Protein AF-A0A378Y3T6-F1 (afdb_monomer_lite)

Secondary structure (DSSP, 8-state):
-HHHHHHHHHHHHHHHHHHHHSTTS---HHHHHHHHHHHHHHHHHHHHHHHHHHHHGGGT---HHHHHHHHHHHHHHHHHHHHTGGGS-----HHHHHHHHHHHHHHHHHHHHHHHHHHHHHHHHHHHHHHHHHHHHHHHHHHSHHHHHHHHHHHHHHHHHHHHHHHHHHHTT-

pLDDT: mean 78.17, std 11.26, range [39.91, 92.94]

Radius of gyration: 30.5 Å; chains: 1; bounding box: 58×26×105 Å

Foldseek 3Di:
DVVVVVVVVVVVVVVVVVVVVDPPDPCQLLLLLLQLQLLLLQLVLLLVVVVCCVPPVVPPDPCVVVSVVSNVVSNVVSVCSNPVSVVDPDPDDSVVSNVSSVVSNVVSVVSNVVSVVVVVVVVVVVVVVVVVVVVVVVVVLCPDPNNVVVVVVVVVVVVVVVVVVVVVVVVVVD

Structure (mmCIF, N/CA/C/O backbone):
data_AF-A0A378Y3T6-F1
#
_entry.id   AF-A0A378Y3T6-F1
#
loop_
_atom_site.group_PDB
_atom_site.id
_atom_site.type_symbol
_atom_site.label_atom_id
_atom_site.label_alt_id
_atom_site.label_comp_id
_atom_site.label_asym_id
_atom_site.label_entity_id
_atom_site.label_seq_id
_atom_site.pdbx_PDB_ins_code
_atom_site.Cartn_x
_atom_site.Cartn_y
_atom_site.Cartn_z
_atom_site.occupancy
_atom_site.B_iso_or_equiv
_atom_site.auth_seq_id
_atom_site.auth_comp_id
_atom_site.auth_asym_id
_atom_site.auth_atom_id
_atom_site.pdbx_PDB_model_num
ATOM 1 N N . MET A 1 1 ? -3.218 -12.146 -6.838 1.00 39.91 1 MET A N 1
ATOM 2 C CA . MET A 1 1 ? -4.135 -12.540 -5.738 1.00 39.91 1 MET A CA 1
ATOM 3 C C . MET A 1 1 ? -4.617 -11.348 -4.911 1.00 39.91 1 MET A C 1
ATOM 5 O O . MET A 1 1 ? -5.795 -11.309 -4.584 1.00 39.91 1 MET A O 1
ATOM 9 N N . THR A 1 2 ? -3.765 -10.361 -4.614 1.00 49.38 2 THR A N 1
ATOM 10 C CA . THR A 1 2 ? -4.117 -9.151 -3.841 1.00 49.38 2 THR A CA 1
ATOM 11 C C . THR A 1 2 ? -5.185 -8.277 -4.507 1.00 49.38 2 THR A C 1
ATOM 13 O O . THR A 1 2 ? -6.119 -7.859 -3.839 1.00 49.38 2 THR A O 1
ATOM 16 N N . THR A 1 3 ? -5.143 -8.085 -5.829 1.00 56.88 3 THR A N 1
ATOM 17 C CA . THR A 1 3 ? -6.091 -7.218 -6.559 1.00 56.88 3 THR A CA 1
ATOM 18 C C . THR A 1 3 ? -7.551 -7.676 -6.488 1.00 56.88 3 THR A C 1
ATOM 20 O O . THR A 1 3 ? -8.443 -6.848 -6.322 1.00 56.88 3 THR A O 1
ATOM 23 N N . THR A 1 4 ? -7.821 -8.980 -6.579 1.00 59.59 4 THR A N 1
ATOM 24 C CA . THR A 1 4 ? -9.186 -9.525 -6.459 1.00 59.59 4 THR A CA 1
ATOM 25 C C . THR A 1 4 ? -9.703 -9.409 -5.028 1.00 59.59 4 THR A C 1
ATOM 27 O O . THR A 1 4 ? -10.850 -9.021 -4.824 1.00 59.59 4 THR A O 1
ATOM 30 N N . PHE A 1 5 ? -8.844 -9.670 -4.038 1.00 53.38 5 PHE A N 1
ATOM 31 C CA . PHE A 1 5 ? -9.180 -9.513 -2.625 1.00 53.38 5 PHE A CA 1
ATOM 32 C C . PHE A 1 5 ? -9.504 -8.053 -2.287 1.00 53.38 5 PHE A C 1
ATOM 34 O O . PHE A 1 5 ? -10.558 -7.785 -1.728 1.00 53.38 5 PHE A O 1
ATOM 41 N N . THR A 1 6 ? -8.674 -7.094 -2.709 1.00 58.59 6 THR A N 1
ATOM 42 C CA . THR A 1 6 ? -8.929 -5.661 -2.486 1.00 58.59 6 THR A CA 1
ATOM 43 C C . THR A 1 6 ? -10.238 -5.204 -3.135 1.00 58.59 6 THR A C 1
ATOM 45 O O . THR A 1 6 ? -10.996 -4.461 -2.516 1.00 58.59 6 THR A O 1
ATOM 48 N N . LYS A 1 7 ? -10.555 -5.689 -4.347 1.00 61.97 7 LYS A N 1
ATOM 49 C CA . LYS A 1 7 ? -11.830 -5.393 -5.025 1.00 61.97 7 LYS A CA 1
ATOM 50 C C . LYS A 1 7 ? -13.035 -5.945 -4.259 1.00 61.97 7 LYS A C 1
ATOM 52 O O . LYS A 1 7 ? -13.987 -5.208 -4.025 1.00 61.97 7 LYS A O 1
ATOM 57 N N . ILE A 1 8 ? -12.987 -7.212 -3.844 1.00 70.69 8 ILE A N 1
ATOM 58 C CA . ILE A 1 8 ? -14.078 -7.861 -3.098 1.00 70.69 8 ILE A CA 1
ATOM 59 C C . ILE A 1 8 ? -14.274 -7.192 -1.734 1.00 70.69 8 ILE A C 1
ATOM 61 O O . ILE A 1 8 ? -15.402 -6.885 -1.361 1.00 70.69 8 ILE A O 1
ATOM 65 N N . THR A 1 9 ? -13.188 -6.897 -1.020 1.00 65.00 9 THR A N 1
ATOM 66 C CA . THR A 1 9 ? -13.229 -6.204 0.273 1.00 65.00 9 THR A CA 1
ATOM 67 C C . THR A 1 9 ? -13.796 -4.790 0.130 1.00 65.00 9 THR A C 1
ATOM 69 O O . THR A 1 9 ? -14.635 -4.391 0.933 1.00 65.00 9 THR A O 1
ATOM 72 N N . GLY A 1 10 ? -13.420 -4.053 -0.922 1.00 66.31 10 GLY A N 1
ATOM 73 C CA . GLY A 1 10 ? -13.987 -2.734 -1.221 1.00 66.31 10 GLY A CA 1
ATOM 74 C C . GLY A 1 10 ? -15.498 -2.782 -1.469 1.00 66.31 10 GLY A C 1
ATOM 75 O O . GLY A 1 10 ? -16.244 -2.003 -0.880 1.00 66.31 10 GLY A O 1
ATOM 76 N N . VAL A 1 11 ? -15.969 -3.746 -2.265 1.00 73.81 11 VAL A N 1
ATOM 77 C CA . VAL A 1 11 ? -17.410 -3.974 -2.481 1.00 73.81 11 VAL A CA 1
ATOM 78 C C . VAL A 1 11 ? -18.111 -4.369 -1.176 1.00 73.81 11 VAL A C 1
ATOM 80 O O . VAL A 1 11 ? -19.195 -3.866 -0.884 1.00 73.81 11 VAL A O 1
ATOM 83 N N . GLY A 1 12 ? -17.474 -5.198 -0.347 1.00 73.88 12 GLY A N 1
ATOM 84 C CA . GLY A 1 12 ? -17.972 -5.561 0.979 1.00 73.88 12 GLY A CA 1
ATOM 85 C C . GLY A 1 12 ? -18.180 -4.346 1.887 1.00 73.88 12 GLY A C 1
ATOM 86 O O . GLY A 1 12 ? -19.227 -4.239 2.523 1.00 73.88 12 GLY A O 1
ATOM 87 N N . PHE A 1 13 ? -17.245 -3.391 1.898 1.00 69.81 13 PHE A N 1
ATOM 88 C CA . PHE A 1 13 ? -17.384 -2.138 2.652 1.00 69.81 13 PHE A CA 1
ATOM 89 C C . PHE A 1 13 ? -18.519 -1.245 2.141 1.00 69.81 13 PHE A C 1
ATOM 91 O O . PHE A 1 13 ? -19.206 -0.618 2.950 1.00 69.81 13 PHE A O 1
ATOM 98 N N . ILE A 1 14 ? -18.753 -1.205 0.826 1.00 77.19 14 ILE A N 1
ATOM 99 C CA . ILE A 1 14 ? -19.894 -0.479 0.246 1.00 77.19 14 ILE A CA 1
ATOM 100 C C . ILE A 1 14 ? -21.205 -1.099 0.743 1.00 77.19 14 ILE A C 1
ATOM 102 O O . ILE A 1 14 ? -22.061 -0.388 1.265 1.00 77.19 14 ILE A O 1
ATOM 106 N N . ILE A 1 15 ? -21.334 -2.426 0.664 1.00 76.31 15 ILE A N 1
ATOM 107 C CA . ILE A 1 15 ? -22.523 -3.157 1.128 1.00 76.31 15 ILE A CA 1
ATOM 108 C C . ILE A 1 15 ? -22.739 -2.951 2.636 1.00 76.31 15 ILE A C 1
ATOM 110 O O . ILE A 1 15 ? -23.844 -2.617 3.057 1.00 76.31 15 ILE A O 1
ATOM 114 N N . LEU A 1 16 ? -21.683 -3.065 3.449 1.00 66.00 16 LEU A N 1
ATOM 115 C CA . LEU A 1 16 ? -21.717 -2.791 4.892 1.00 66.00 16 LEU A CA 1
ATOM 116 C C . LEU A 1 16 ? -22.147 -1.352 5.212 1.00 66.00 16 LEU A C 1
ATOM 118 O O . LEU A 1 16 ? -22.889 -1.134 6.169 1.00 66.00 16 LEU A O 1
ATOM 122 N N . SER A 1 17 ? -21.721 -0.373 4.410 1.00 64.81 17 SER A N 1
ATOM 123 C CA . SER A 1 17 ? -22.110 1.031 4.592 1.00 64.81 17 SER A CA 1
ATOM 124 C C . SER A 1 17 ? -23.597 1.25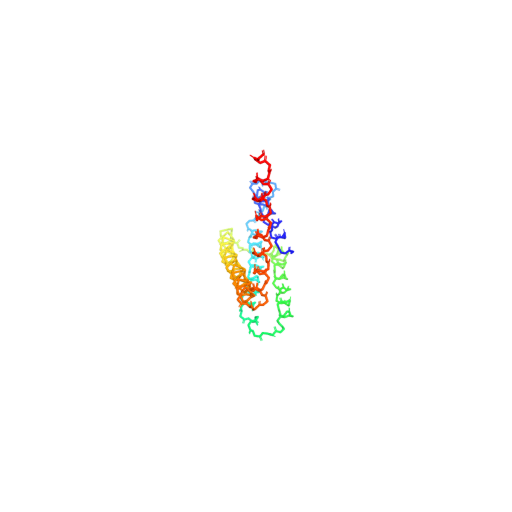2 4.313 1.00 64.81 17 SER A C 1
ATOM 126 O O . SER A 1 17 ? -24.257 1.967 5.066 1.00 64.81 17 SER A O 1
ATOM 128 N N . VAL A 1 18 ? -24.148 0.593 3.287 1.00 70.62 18 VAL A N 1
ATOM 129 C CA . VAL A 1 18 ? -25.595 0.614 3.011 1.00 70.62 18 VAL A CA 1
ATOM 130 C C . VAL A 1 18 ? -26.370 -0.095 4.124 1.00 70.62 18 VAL A C 1
ATOM 132 O O . VAL A 1 18 ? -27.357 0.452 4.612 1.00 70.62 18 VAL A O 1
ATOM 135 N N . LEU A 1 19 ? -25.893 -1.253 4.598 1.00 63.56 19 LEU A N 1
ATOM 136 C CA . LEU A 1 19 ? -26.520 -1.965 5.717 1.00 63.56 19 LEU A CA 1
ATOM 137 C C . LEU A 1 19 ? -26.538 -1.138 7.009 1.00 63.56 19 LEU A C 1
ATOM 139 O O . LEU A 1 19 ? -27.502 -1.232 7.762 1.00 63.56 19 LEU A O 1
ATOM 143 N N . ARG A 1 20 ? -25.514 -0.311 7.257 1.00 60.22 20 ARG A N 1
ATOM 144 C CA . ARG A 1 20 ? -25.465 0.615 8.402 1.00 60.22 20 ARG A CA 1
ATOM 145 C C . ARG A 1 20 ? -26.508 1.732 8.308 1.00 60.22 20 ARG A C 1
ATOM 147 O O . ARG A 1 20 ? -27.015 2.169 9.336 1.00 60.22 20 ARG A O 1
ATOM 154 N N . LEU A 1 21 ? -26.789 2.229 7.103 1.00 61.75 21 LEU A N 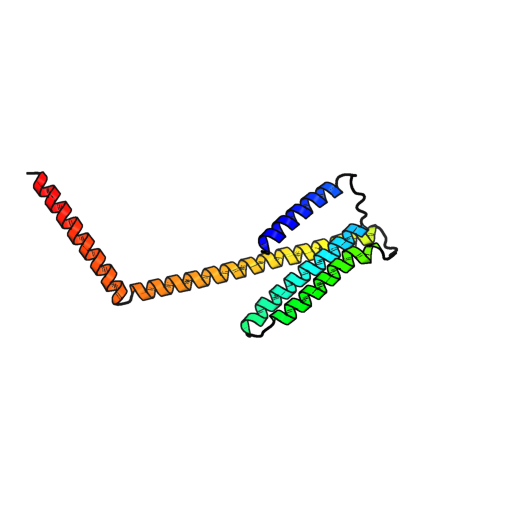1
ATOM 155 C CA . LEU A 1 21 ? -27.798 3.271 6.876 1.00 61.75 21 LEU A CA 1
ATOM 156 C C . LEU A 1 21 ? -29.225 2.741 7.067 1.00 61.75 21 LEU A C 1
ATOM 158 O O . LEU A 1 21 ? -30.138 3.513 7.349 1.00 61.75 21 LEU A O 1
ATOM 162 N N . THR A 1 22 ? -29.416 1.427 6.949 1.00 60.50 22 THR A N 1
ATOM 163 C CA . THR A 1 22 ? -30.685 0.766 7.252 1.00 60.50 22 THR A CA 1
ATOM 164 C C . THR A 1 22 ? -30.759 0.283 8.707 1.00 60.50 22 THR A C 1
ATOM 166 O O . THR A 1 22 ? -29.779 -0.237 9.232 1.00 60.50 22 THR A O 1
ATOM 169 N N . PRO A 1 23 ? -31.930 0.331 9.364 1.00 57.16 23 PRO A N 1
ATOM 170 C CA . PRO A 1 23 ? -32.096 -0.111 10.754 1.00 57.16 23 PRO A CA 1
ATOM 171 C C . PRO A 1 23 ? -32.006 -1.640 10.956 1.00 57.16 23 PRO A C 1
ATOM 173 O O . PRO A 1 23 ? -32.316 -2.132 12.037 1.00 57.16 23 PRO A O 1
ATOM 176 N N . PHE A 1 24 ? -31.578 -2.409 9.945 1.00 55.09 24 PHE A N 1
ATOM 177 C CA . PHE A 1 24 ? -31.404 -3.864 10.038 1.00 55.09 24 PHE A CA 1
ATOM 178 C C . PHE A 1 24 ? -30.247 -4.278 10.962 1.00 55.09 24 PHE A C 1
ATOM 180 O O . PHE A 1 24 ? -30.277 -5.375 11.515 1.00 55.09 24 PHE A O 1
ATOM 187 N N . MET A 1 25 ? -29.243 -3.415 11.162 1.00 51.34 25 MET A N 1
ATOM 188 C CA . MET A 1 25 ? -28.130 -3.654 12.085 1.00 51.34 25 MET A CA 1
ATOM 189 C C . MET A 1 25 ? -27.939 -2.474 13.036 1.00 51.34 25 MET A C 1
ATOM 191 O O . MET A 1 25 ? -27.610 -1.367 12.618 1.00 51.34 25 MET A O 1
ATOM 195 N N . ASN A 1 26 ? -28.036 -2.738 14.341 1.00 52.97 26 ASN A N 1
ATOM 196 C CA . ASN A 1 26 ? -27.688 -1.778 15.391 1.00 52.97 26 ASN A CA 1
ATOM 197 C C . ASN A 1 26 ? -26.153 -1.709 15.547 1.00 52.97 26 ASN A C 1
ATOM 199 O O . ASN A 1 26 ? -25.575 -2.133 16.551 1.00 52.97 26 ASN A O 1
ATOM 203 N N . ALA A 1 27 ? -25.468 -1.231 14.506 1.00 56.94 27 ALA 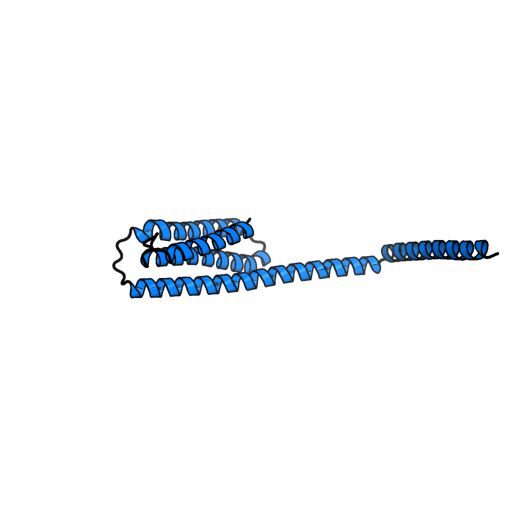A N 1
ATOM 204 C CA . ALA A 1 27 ? -24.030 -0.999 14.521 1.00 56.94 27 ALA A CA 1
ATOM 205 C C . ALA A 1 27 ? -23.725 0.183 15.456 1.00 56.94 27 ALA A C 1
ATOM 207 O O . ALA A 1 27 ? -23.727 1.347 15.057 1.00 56.94 27 ALA A O 1
ATOM 208 N N . THR A 1 28 ? -23.507 -0.118 16.737 1.00 66.62 28 THR A N 1
ATOM 209 C CA . THR A 1 28 ? -23.113 0.877 17.742 1.00 66.62 28 THR A CA 1
ATOM 210 C C . THR A 1 28 ? -21.782 1.529 17.356 1.00 66.62 28 THR A C 1
ATOM 212 O O . THR A 1 28 ? -20.900 0.870 16.811 1.00 66.62 28 THR A O 1
ATOM 215 N N . GLY A 1 29 ? -21.589 2.817 17.672 1.00 66.94 29 GLY A N 1
ATOM 216 C CA . GLY A 1 29 ? -20.348 3.538 17.331 1.00 66.94 29 GLY A CA 1
ATOM 217 C C . GLY A 1 29 ? -19.067 2.834 17.806 1.00 66.94 29 GLY A C 1
ATOM 218 O O . GLY A 1 29 ? -18.027 2.941 17.165 1.00 66.94 29 GLY A O 1
ATOM 219 N N . LYS A 1 30 ? -19.156 2.038 18.883 1.00 75.62 30 LYS A N 1
ATOM 220 C CA . LYS A 1 30 ? -18.045 1.230 19.408 1.00 75.62 30 LYS A CA 1
ATOM 221 C C . LYS A 1 30 ? -17.576 0.168 18.413 1.00 75.62 30 LYS A C 1
ATOM 223 O O . LYS A 1 30 ? -16.379 0.020 18.212 1.00 75.62 30 LYS A O 1
ATOM 228 N N . TRP A 1 31 ? -18.508 -0.513 17.745 1.00 77.06 31 TRP A N 1
ATOM 229 C CA . TRP A 1 31 ? -18.190 -1.495 16.704 1.00 77.06 31 TRP A CA 1
ATOM 230 C C . TRP A 1 31 ? -17.413 -0.877 15.545 1.00 77.06 31 TRP A C 1
ATOM 232 O O . TRP A 1 31 ? -16.496 -1.494 15.006 1.00 77.06 31 TRP A O 1
ATOM 242 N N . LEU A 1 32 ? -17.753 0.360 15.194 1.00 77.44 32 LEU A N 1
ATOM 243 C CA . LEU A 1 32 ? -17.092 1.077 14.116 1.00 77.44 32 LEU A CA 1
ATOM 244 C C . LEU A 1 32 ? -15.656 1.439 14.467 1.00 77.44 32 LEU A C 1
ATOM 246 O O . LEU A 1 32 ? -14.758 1.170 13.679 1.00 77.44 32 LEU A O 1
ATOM 250 N N . LEU A 1 33 ? -15.436 1.922 15.690 1.00 81.94 33 LEU A N 1
ATOM 251 C CA . LEU A 1 33 ? -14.098 2.167 16.212 1.00 81.94 33 LEU A CA 1
ATOM 252 C C . LEU A 1 33 ? -13.216 0.910 16.120 1.00 81.94 33 LEU A C 1
ATOM 254 O O . LEU A 1 33 ? -12.072 0.996 15.684 1.00 81.94 33 LEU A O 1
ATOM 258 N N . TYR A 1 34 ? -13.742 -0.262 16.485 1.00 84.44 34 TYR A N 1
ATOM 259 C CA . TYR A 1 34 ? -12.991 -1.522 16.438 1.00 84.44 34 TYR A CA 1
ATOM 260 C C . TYR A 1 34 ? -12.625 -1.942 15.014 1.00 84.44 34 TYR A C 1
ATOM 262 O O . TYR A 1 34 ? -11.484 -2.328 14.759 1.00 84.44 34 TYR A O 1
ATOM 270 N N . ILE A 1 35 ? -13.566 -1.812 14.076 1.00 83.50 35 ILE A N 1
ATOM 271 C CA . ILE A 1 35 ? -13.319 -2.072 12.654 1.00 83.50 35 ILE A CA 1
ATOM 272 C C . ILE A 1 35 ? -12.282 -1.087 12.104 1.00 83.50 35 ILE A C 1
ATOM 274 O O . ILE A 1 35 ? -11.365 -1.509 11.403 1.00 83.50 35 ILE A O 1
ATOM 278 N N . SER A 1 36 ? -12.376 0.198 12.448 1.00 84.75 36 SER A N 1
ATOM 279 C CA . SER A 1 36 ? -11.419 1.218 12.010 1.00 84.75 36 SER A CA 1
ATOM 280 C C . SER A 1 36 ? -10.015 0.967 12.561 1.00 84.75 36 SER A C 1
ATOM 282 O O . SER A 1 36 ? -9.044 1.104 11.823 1.00 84.75 36 SER A O 1
ATOM 284 N N . ILE A 1 37 ? -9.884 0.528 13.817 1.00 86.56 37 ILE A N 1
ATOM 285 C CA . ILE A 1 37 ? -8.593 0.131 14.403 1.00 86.56 37 ILE A CA 1
ATOM 286 C C . ILE A 1 37 ? -8.027 -1.106 13.691 1.00 86.56 37 ILE A C 1
ATOM 288 O O . ILE A 1 37 ? -6.839 -1.149 13.371 1.00 86.56 37 ILE A O 1
ATOM 292 N N . ALA A 1 38 ? -8.860 -2.108 13.410 1.00 87.88 38 ALA A N 1
ATOM 293 C CA . ALA A 1 38 ? -8.428 -3.300 12.687 1.00 87.88 38 ALA A CA 1
ATOM 294 C C . ALA A 1 38 ? -7.958 -2.962 11.263 1.00 87.88 38 ALA A C 1
ATOM 296 O O . ALA A 1 38 ? -6.890 -3.408 10.841 1.00 87.88 38 ALA A O 1
ATOM 297 N N . ALA A 1 39 ? -8.714 -2.127 10.546 1.00 87.81 39 ALA A N 1
ATOM 298 C CA . ALA A 1 39 ? -8.343 -1.634 9.224 1.00 87.81 39 ALA A CA 1
ATOM 299 C C . ALA A 1 39 ? -7.027 -0.844 9.265 1.00 87.81 39 ALA A C 1
ATOM 301 O O . ALA A 1 39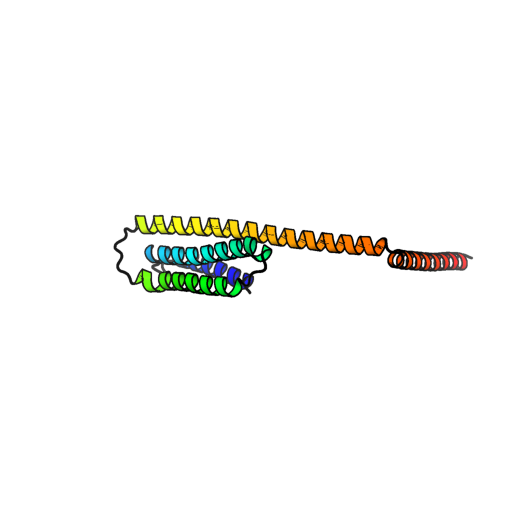 ? -6.162 -1.057 8.415 1.00 87.81 39 ALA A O 1
ATOM 302 N N . PHE A 1 40 ? -6.841 -0.001 10.284 1.00 87.94 40 PHE A N 1
ATOM 303 C CA . PHE A 1 40 ? -5.604 0.743 10.495 1.00 87.94 40 PHE A CA 1
ATOM 304 C C . PHE A 1 40 ? -4.393 -0.183 10.634 1.00 87.94 40 PHE A C 1
ATOM 306 O O . PHE A 1 40 ? -3.389 0.040 9.964 1.00 87.94 40 PHE A O 1
ATOM 313 N N . PHE A 1 41 ? -4.480 -1.255 11.430 1.00 87.94 41 PHE A N 1
ATOM 314 C CA . PHE A 1 41 ? -3.380 -2.218 11.559 1.00 87.94 41 PHE A CA 1
ATOM 315 C C . PHE A 1 41 ? -3.019 -2.886 10.227 1.00 87.94 41 PHE A C 1
ATOM 317 O O . PHE A 1 41 ? -1.838 -3.020 9.912 1.00 87.94 41 PHE A O 1
ATOM 324 N N . LEU A 1 42 ? -4.012 -3.277 9.428 1.00 88.19 42 LEU A N 1
ATOM 325 C CA . LEU A 1 42 ? -3.762 -3.906 8.128 1.00 88.19 42 LEU A CA 1
ATOM 326 C C . LEU A 1 42 ? -3.105 -2.935 7.139 1.00 88.19 42 LEU A C 1
ATOM 328 O O . LEU A 1 42 ? -2.133 -3.289 6.479 1.00 88.19 42 LEU A O 1
ATOM 332 N N . ILE A 1 43 ? -3.586 -1.693 7.081 1.00 88.75 43 ILE A N 1
ATOM 333 C CA . ILE A 1 43 ? -3.024 -0.657 6.204 1.00 88.75 43 ILE A CA 1
ATOM 334 C C . ILE A 1 43 ? -1.621 -0.243 6.663 1.00 88.75 43 ILE A C 1
ATOM 336 O O . ILE A 1 43 ? -0.740 0.004 5.840 1.00 88.75 43 ILE A O 1
ATOM 340 N N . LEU A 1 44 ? -1.387 -0.198 7.974 1.00 87.44 44 LEU A N 1
ATOM 341 C CA . LEU A 1 44 ? -0.074 0.098 8.533 1.00 87.44 44 LEU A CA 1
ATOM 342 C C . LEU A 1 44 ? 0.937 -1.009 8.208 1.00 87.44 44 LEU A C 1
ATOM 344 O O . LEU A 1 44 ? 2.093 -0.707 7.909 1.00 87.44 44 LEU A O 1
ATOM 348 N N . TYR A 1 45 ? 0.505 -2.273 8.212 1.00 88.75 45 TYR A N 1
ATOM 349 C CA . TYR A 1 45 ? 1.326 -3.376 7.722 1.00 88.75 45 TYR A CA 1
ATOM 350 C C . TYR A 1 45 ? 1.678 -3.203 6.241 1.00 88.75 45 TYR A C 1
ATOM 352 O O . TYR A 1 45 ? 2.858 -3.276 5.907 1.00 88.75 45 TYR A O 1
ATOM 360 N N . ASP A 1 46 ? 0.700 -2.910 5.377 1.00 85.31 46 ASP A N 1
ATOM 361 C CA . ASP A 1 46 ? 0.946 -2.691 3.944 1.00 85.31 46 ASP A CA 1
ATOM 362 C C . ASP A 1 46 ? 1.956 -1.552 3.709 1.00 85.31 46 ASP A C 1
ATOM 364 O O . ASP A 1 46 ? 2.815 -1.647 2.828 1.00 85.31 46 ASP A O 1
ATOM 368 N N . LEU A 1 47 ? 1.887 -0.484 4.514 1.00 86.56 47 LEU A N 1
ATOM 369 C CA . LEU A 1 47 ? 2.855 0.616 4.488 1.00 86.56 47 LEU A CA 1
ATOM 370 C C . LEU A 1 47 ? 4.256 0.161 4.885 1.00 86.56 47 LEU A C 1
ATOM 372 O O . LEU A 1 47 ? 5.222 0.481 4.191 1.00 86.56 47 LEU A O 1
ATOM 376 N N . LEU A 1 48 ? 4.378 -0.590 5.977 1.00 86.94 48 LEU A N 1
ATOM 377 C CA . LEU A 1 48 ? 5.662 -1.126 6.421 1.00 86.94 48 LEU A CA 1
ATOM 378 C C . LEU A 1 48 ? 6.251 -2.090 5.391 1.00 86.94 48 LEU A C 1
ATOM 380 O O . LEU A 1 48 ? 7.433 -1.978 5.079 1.00 86.94 48 LEU A O 1
ATOM 384 N N . GLU A 1 49 ? 5.441 -2.986 4.827 1.00 86.75 49 GLU A N 1
ATOM 385 C CA . GLU A 1 49 ? 5.852 -3.885 3.748 1.00 86.75 49 GLU A CA 1
ATOM 386 C C . GLU A 1 49 ? 6.388 -3.085 2.557 1.00 86.75 49 GLU A C 1
ATOM 388 O O . GLU A 1 49 ? 7.498 -3.344 2.096 1.00 86.75 49 GLU A O 1
ATOM 393 N N . PHE A 1 50 ? 5.668 -2.046 2.124 1.00 83.94 50 PHE A N 1
ATOM 394 C CA . PHE A 1 50 ? 6.098 -1.201 1.013 1.00 83.94 50 PHE A CA 1
ATOM 395 C C . PHE A 1 50 ? 7.418 -0.463 1.290 1.00 83.94 50 PHE A C 1
ATOM 397 O O . PHE A 1 50 ? 8.312 -0.450 0.441 1.00 83.94 50 PHE A O 1
ATOM 404 N N . ILE A 1 51 ? 7.573 0.134 2.476 1.00 84.06 51 ILE A N 1
ATOM 405 C CA . ILE A 1 51 ? 8.809 0.825 2.879 1.00 84.06 51 ILE A CA 1
ATOM 406 C C . ILE A 1 51 ? 9.981 -0.157 2.890 1.00 84.06 51 ILE A C 1
ATOM 408 O O . ILE A 1 51 ? 11.058 0.133 2.363 1.00 84.06 51 ILE A O 1
ATOM 412 N N . VAL A 1 52 ? 9.765 -1.334 3.471 1.00 82.38 52 VAL A N 1
ATOM 413 C CA . VAL A 1 52 ? 10.771 -2.384 3.564 1.00 82.38 52 VAL A CA 1
ATOM 414 C C . VAL A 1 52 ? 11.159 -2.887 2.174 1.00 82.38 52 VAL A C 1
ATOM 416 O O . VAL A 1 52 ? 12.349 -2.971 1.882 1.00 82.38 52 VAL A O 1
ATOM 419 N N . GLU A 1 53 ? 10.205 -3.145 1.281 1.00 78.06 53 GLU A N 1
ATOM 420 C CA . GLU A 1 53 ? 10.502 -3.510 -0.106 1.00 78.06 53 GLU A CA 1
ATOM 421 C C . GLU A 1 53 ? 11.325 -2.431 -0.821 1.00 78.06 53 GLU A C 1
ATOM 423 O O . GLU A 1 53 ? 12.300 -2.745 -1.501 1.00 78.06 53 GLU A O 1
ATOM 428 N N . CYS A 1 54 ? 10.970 -1.155 -0.662 1.00 72.69 54 CYS A N 1
ATOM 429 C CA . CYS A 1 54 ? 11.667 -0.052 -1.322 1.00 72.69 54 CYS A CA 1
ATOM 430 C C . CYS A 1 54 ? 13.104 0.148 -0.810 1.00 72.69 54 CYS A C 1
ATOM 432 O O . CYS A 1 54 ? 13.996 0.457 -1.603 1.00 72.69 54 CYS A O 1
ATOM 434 N N . ILE A 1 55 ? 13.353 -0.047 0.487 1.00 72.38 55 ILE A N 1
ATOM 435 C CA . ILE A 1 55 ? 14.677 0.161 1.094 1.00 72.38 55 ILE A CA 1
ATOM 436 C C . ILE A 1 55 ? 15.563 -1.088 0.970 1.00 72.38 55 ILE A C 1
ATOM 438 O O . ILE A 1 55 ? 16.752 -0.975 0.663 1.00 72.38 55 ILE A O 1
ATOM 442 N N . TRP A 1 56 ? 15.015 -2.283 1.211 1.00 64.19 56 TRP A N 1
ATOM 443 C CA . TRP A 1 56 ? 15.808 -3.500 1.415 1.00 64.19 56 TRP A CA 1
ATOM 444 C C . TRP A 1 56 ? 15.980 -4.386 0.184 1.00 64.19 56 TRP A C 1
ATOM 446 O O . TRP A 1 56 ? 16.976 -5.109 0.132 1.00 64.19 56 TRP A O 1
ATOM 456 N N . ILE A 1 57 ? 15.118 -4.300 -0.838 1.00 57.00 57 ILE A N 1
ATOM 457 C CA . ILE A 1 57 ? 15.354 -5.022 -2.106 1.00 57.00 57 ILE A CA 1
ATOM 458 C C . ILE A 1 57 ? 16.665 -4.550 -2.756 1.00 57.00 57 ILE A C 1
ATOM 460 O O . ILE A 1 57 ? 17.399 -5.364 -3.309 1.00 57.00 57 ILE A O 1
ATOM 464 N N . LYS A 1 58 ? 17.054 -3.278 -2.570 1.00 55.28 58 LYS A N 1
ATOM 465 C CA . LYS A 1 58 ? 18.378 -2.767 -2.975 1.00 55.28 58 LYS A CA 1
ATOM 466 C C . LYS A 1 58 ? 19.566 -3.450 -2.276 1.00 55.28 58 LYS A C 1
ATOM 468 O O . LYS A 1 58 ? 20.684 -3.329 -2.762 1.00 55.28 58 LYS A O 1
ATOM 473 N N . LYS A 1 59 ? 19.355 -4.129 -1.141 1.00 58.75 59 LYS A N 1
ATOM 474 C CA . LYS A 1 59 ? 20.410 -4.739 -0.308 1.00 58.75 59 LYS A CA 1
ATOM 475 C C . LYS A 1 59 ? 20.454 -6.275 -0.351 1.00 58.75 59 LYS A C 1
ATOM 477 O O . LYS A 1 59 ? 21.309 -6.848 0.313 1.00 58.75 59 LYS A O 1
ATOM 482 N N . GLY A 1 60 ? 19.569 -6.948 -1.097 1.00 56.69 60 GLY A N 1
ATOM 483 C CA . GLY A 1 60 ? 19.654 -8.400 -1.348 1.00 56.69 60 GLY A CA 1
ATOM 484 C C . GLY A 1 60 ? 19.476 -9.323 -0.128 1.00 56.69 60 GLY A C 1
ATOM 485 O O . GLY A 1 60 ? 19.842 -10.493 -0.188 1.00 56.69 60 GLY A O 1
ATOM 486 N N . LEU A 1 61 ? 18.931 -8.829 0.988 1.00 57.78 61 LEU A N 1
ATOM 487 C CA . LEU A 1 61 ? 18.745 -9.618 2.214 1.00 57.78 61 LEU A CA 1
ATOM 488 C C . LEU A 1 61 ? 17.432 -10.424 2.185 1.00 57.78 61 LEU A C 1
ATOM 490 O O . LEU A 1 61 ? 16.391 -9.908 1.781 1.00 57.78 61 LEU A O 1
ATOM 494 N N . MET A 1 62 ? 17.463 -11.670 2.682 1.00 57.09 62 MET A N 1
ATOM 495 C CA . MET A 1 62 ? 16.293 -12.548 2.885 1.00 57.09 62 MET A CA 1
ATOM 496 C C . MET A 1 62 ? 15.327 -11.983 3.951 1.00 57.09 62 MET A C 1
ATOM 498 O O . MET A 1 62 ? 15.256 -12.468 5.079 1.00 57.09 62 MET A O 1
ATOM 502 N N . LEU A 1 63 ? 14.553 -10.953 3.603 1.00 69.75 63 LEU A N 1
ATOM 503 C CA . LEU A 1 63 ? 13.563 -10.333 4.496 1.00 69.75 63 LEU A CA 1
ATOM 504 C C . LEU A 1 63 ? 12.199 -11.028 4.525 1.00 69.75 63 LEU A C 1
ATOM 506 O O . LEU A 1 63 ? 11.334 -10.653 5.317 1.00 69.75 63 LEU A O 1
ATOM 510 N N . SER A 1 64 ? 12.008 -12.062 3.708 1.00 69.62 64 SER A N 1
ATOM 511 C CA . SER A 1 64 ? 10.731 -12.770 3.589 1.00 69.62 64 SER A CA 1
ATOM 512 C C . SER A 1 64 ? 10.234 -13.329 4.926 1.00 69.62 64 SER A C 1
ATOM 514 O O . SER A 1 64 ? 9.054 -13.204 5.241 1.00 69.62 64 SER A O 1
ATOM 516 N N . LYS A 1 65 ? 11.130 -13.871 5.764 1.00 75.00 65 LYS A N 1
ATOM 517 C CA . LYS A 1 65 ? 10.772 -14.390 7.097 1.00 75.00 65 LYS A CA 1
ATOM 518 C C . LYS A 1 65 ? 10.345 -13.286 8.070 1.00 75.00 65 LYS A C 1
ATOM 520 O O . LYS A 1 65 ? 9.406 -13.483 8.838 1.00 75.00 65 LYS A O 1
ATOM 525 N N . PHE A 1 66 ? 11.008 -12.129 8.030 1.00 79.69 66 PHE A N 1
ATOM 526 C CA . PHE A 1 66 ? 10.673 -10.995 8.893 1.00 79.69 66 PHE A CA 1
ATOM 527 C C . PHE A 1 66 ? 9.315 -10.394 8.517 1.00 79.69 66 PHE A C 1
ATOM 529 O O . PHE A 1 66 ? 8.456 -10.243 9.383 1.00 79.69 66 PHE A O 1
ATOM 536 N N . LEU A 1 67 ? 9.083 -10.143 7.225 1.00 79.56 67 LEU A N 1
ATOM 537 C CA . LEU A 1 67 ? 7.804 -9.637 6.721 1.00 79.56 67 LEU A CA 1
ATOM 538 C C . LEU A 1 67 ? 6.650 -10.603 7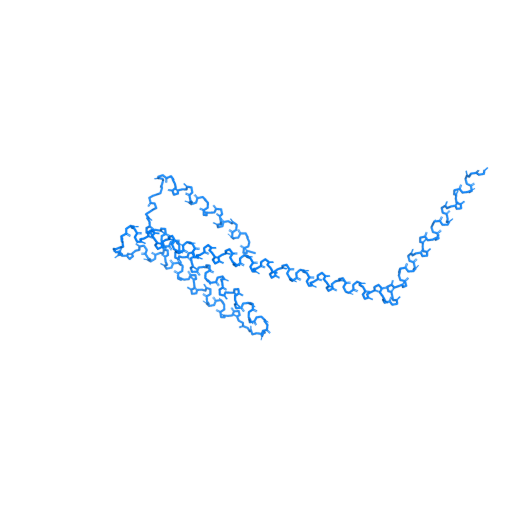.005 1.00 79.56 67 LEU A C 1
ATOM 540 O O . LEU A 1 67 ? 5.560 -10.159 7.359 1.00 79.56 67 LEU A O 1
ATOM 544 N N . PHE A 1 68 ? 6.891 -11.913 6.911 1.00 77.81 68 PHE A N 1
ATOM 545 C CA . PHE A 1 68 ? 5.895 -12.932 7.240 1.00 77.81 68 PHE A CA 1
ATOM 546 C C . PHE A 1 68 ? 5.513 -12.929 8.729 1.00 77.81 68 PHE A C 1
ATOM 548 O O . PHE A 1 68 ? 4.330 -13.002 9.074 1.00 77.81 68 PHE A O 1
ATOM 555 N N . SER A 1 69 ? 6.504 -12.804 9.617 1.00 80.88 69 SER A N 1
ATOM 556 C CA . SER A 1 69 ? 6.261 -12.680 11.058 1.00 80.88 69 SER A CA 1
ATOM 557 C C . SER A 1 69 ? 5.497 -11.393 11.379 1.00 80.88 69 SER A C 1
ATOM 559 O O . SER A 1 69 ? 4.469 -11.427 12.055 1.00 80.88 69 SER A O 1
ATOM 561 N N . LEU A 1 70 ? 5.927 -10.268 10.798 1.00 83.94 70 LEU A N 1
ATOM 562 C CA . LEU A 1 70 ? 5.278 -8.970 10.963 1.00 83.94 70 LEU A CA 1
ATOM 563 C C . LEU A 1 70 ? 3.814 -9.019 10.504 1.00 83.94 70 LEU A C 1
ATOM 565 O O . LEU A 1 70 ? 2.926 -8.594 11.238 1.00 83.94 70 LEU A O 1
ATOM 569 N N . ARG A 1 71 ? 3.545 -9.632 9.345 1.00 83.00 71 ARG A N 1
ATOM 570 C CA . ARG A 1 71 ? 2.185 -9.834 8.828 1.00 83.00 71 ARG A CA 1
ATOM 571 C C . ARG A 1 71 ? 1.300 -10.561 9.821 1.00 83.00 71 ARG A C 1
ATOM 573 O O . ARG A 1 71 ? 0.165 -10.156 10.049 1.00 83.00 71 ARG A O 1
ATOM 580 N N . SER A 1 72 ? 1.823 -11.638 10.397 1.00 81.12 72 SER A N 1
ATOM 581 C CA . SER A 1 72 ? 1.080 -12.465 11.345 1.00 81.12 72 SER A CA 1
ATOM 582 C C . SER A 1 72 ? 0.757 -11.691 12.621 1.00 81.12 72 SER A C 1
ATOM 584 O O . SER A 1 72 ? -0.360 -11.794 13.121 1.00 81.12 72 SER A O 1
ATOM 586 N N . ILE A 1 73 ? 1.685 -10.859 13.106 1.00 87.38 73 ILE A N 1
ATOM 587 C CA . ILE A 1 73 ? 1.466 -9.992 14.272 1.00 87.38 73 ILE A CA 1
ATOM 588 C C . ILE A 1 73 ? 0.364 -8.967 13.984 1.00 87.38 73 ILE A C 1
ATOM 590 O O . ILE A 1 73 ? -0.592 -8.875 14.749 1.00 87.38 73 ILE A O 1
ATOM 594 N N . PHE A 1 74 ? 0.449 -8.231 12.872 1.00 86.94 74 PHE A N 1
ATOM 595 C CA . PHE A 1 74 ? -0.554 -7.219 12.520 1.00 86.94 74 PHE A CA 1
ATOM 596 C C . PHE A 1 74 ? -1.933 -7.825 12.246 1.00 86.94 74 PHE A C 1
ATOM 598 O O . PHE A 1 74 ? -2.943 -7.272 12.683 1.00 86.94 74 PHE A O 1
ATOM 605 N N . LEU A 1 75 ? -1.985 -8.987 11.588 1.00 82.69 75 LEU A N 1
ATOM 606 C CA . LEU A 1 75 ? -3.224 -9.737 11.400 1.00 82.69 75 LEU A CA 1
ATOM 607 C C . LEU A 1 75 ? -3.803 -10.191 12.746 1.00 82.69 75 LEU A C 1
ATOM 609 O O . LEU A 1 75 ? -5.000 -10.038 12.979 1.00 82.69 75 LEU A O 1
ATOM 613 N N . GLY A 1 76 ? -2.957 -10.688 13.651 1.00 80.56 76 GLY A N 1
ATOM 614 C CA . GLY A 1 76 ? -3.342 -11.034 15.017 1.00 80.56 76 GLY A CA 1
ATOM 615 C C . GLY A 1 76 ? -3.934 -9.839 15.762 1.00 80.56 76 GLY A C 1
ATOM 616 O O . GLY A 1 76 ? -5.024 -9.948 16.316 1.00 80.56 76 GLY A O 1
ATOM 617 N N . CYS A 1 77 ? -3.284 -8.675 15.704 1.00 83.88 77 CYS A N 1
ATOM 618 C CA . CYS A 1 77 ? -3.791 -7.433 16.291 1.00 83.88 77 CYS A CA 1
ATOM 619 C C . CYS A 1 77 ? -5.147 -7.018 15.705 1.00 83.88 77 CYS A C 1
ATOM 621 O O . CYS A 1 77 ? -6.041 -6.638 16.458 1.00 83.88 77 CYS A O 1
ATOM 623 N N . ALA A 1 78 ? -5.333 -7.129 14.386 1.00 85.38 78 ALA A N 1
ATOM 624 C CA . ALA A 1 78 ? -6.604 -6.821 13.734 1.00 85.38 78 ALA A CA 1
ATOM 625 C C . ALA A 1 78 ? -7.731 -7.764 14.196 1.00 85.38 78 ALA A C 1
ATOM 627 O O . ALA A 1 78 ? -8.827 -7.312 14.523 1.00 85.38 78 ALA A O 1
ATOM 628 N N . VAL A 1 79 ? -7.456 -9.067 14.299 1.00 81.81 79 VAL A N 1
ATOM 629 C CA . VAL A 1 79 ? -8.421 -10.058 14.801 1.00 81.81 79 VAL A CA 1
ATOM 630 C C . VAL A 1 79 ? -8.747 -9.813 16.276 1.00 81.81 79 VAL A C 1
ATOM 632 O O . VAL A 1 79 ? -9.917 -9.836 16.658 1.00 81.81 79 VAL A O 1
ATOM 635 N N . ILE A 1 80 ? -7.743 -9.512 17.104 1.00 81.50 80 ILE A N 1
ATOM 636 C CA . ILE A 1 80 ? -7.933 -9.158 18.518 1.00 81.50 80 ILE A CA 1
ATOM 637 C C . ILE A 1 80 ? -8.789 -7.892 18.642 1.00 81.50 80 ILE A C 1
ATOM 639 O O . ILE A 1 80 ? -9.703 -7.854 19.465 1.00 81.50 80 ILE A O 1
ATOM 643 N N . ALA A 1 81 ? -8.560 -6.880 17.805 1.00 83.06 81 ALA A N 1
ATOM 644 C CA . ALA A 1 81 ? -9.367 -5.663 17.794 1.00 83.06 81 ALA A CA 1
ATOM 645 C C . ALA A 1 81 ? -10.841 -5.940 17.447 1.00 83.06 81 ALA A C 1
ATOM 647 O O . ALA A 1 81 ? -11.728 -5.311 18.013 1.00 83.06 81 ALA A O 1
ATOM 648 N N . ILE A 1 82 ? -11.124 -6.906 16.571 1.00 82.19 82 ILE A N 1
ATOM 649 C CA . ILE A 1 82 ? -12.500 -7.252 16.185 1.00 82.19 82 ILE A CA 1
ATOM 650 C C . ILE A 1 82 ? -13.181 -8.154 17.223 1.00 82.19 82 ILE A C 1
ATOM 652 O O . ILE A 1 82 ? -14.368 -7.987 17.477 1.00 82.19 82 ILE A O 1
ATOM 656 N N . ILE A 1 83 ? -12.466 -9.114 17.816 1.00 77.06 83 ILE A N 1
ATOM 657 C CA . ILE A 1 83 ? -13.068 -10.146 18.680 1.00 77.06 83 ILE A CA 1
ATOM 658 C C . ILE A 1 83 ? -12.991 -9.771 20.161 1.00 77.06 83 ILE A C 1
ATOM 660 O O . ILE A 1 83 ? -13.949 -9.959 20.908 1.00 77.06 83 ILE A O 1
ATOM 664 N N . VAL A 1 84 ? -11.848 -9.265 20.616 1.00 77.81 84 VAL A N 1
ATOM 665 C CA . VAL A 1 84 ? -11.575 -9.066 22.046 1.00 77.81 84 VAL A CA 1
ATOM 666 C C . VAL A 1 84 ? -12.042 -7.690 22.499 1.00 77.81 84 VAL A C 1
ATOM 668 O O . VAL A 1 84 ? -12.717 -7.583 23.519 1.00 77.81 84 VAL A O 1
ATOM 671 N N . LEU A 1 85 ? -11.746 -6.642 21.729 1.00 76.50 85 LEU A N 1
ATOM 672 C CA . LEU A 1 85 ? -12.070 -5.257 22.090 1.00 76.50 85 LEU A CA 1
ATOM 673 C C . LEU A 1 85 ? -13.567 -4.992 22.359 1.00 76.50 85 LEU A C 1
ATOM 675 O O . LEU A 1 85 ? -13.845 -4.272 23.320 1.00 76.50 85 LEU A O 1
ATOM 679 N N . PRO A 1 86 ? -14.534 -5.591 21.627 1.00 76.56 86 PRO A N 1
ATOM 680 C CA . PRO A 1 86 ? -15.955 -5.451 21.958 1.00 76.56 86 PRO A CA 1
ATOM 681 C C . PRO A 1 86 ? -16.356 -6.076 23.296 1.00 76.56 86 PRO A C 1
ATOM 683 O O . PRO A 1 86 ? -17.337 -5.649 23.901 1.00 76.56 86 PRO A O 1
ATOM 686 N N . ASN A 1 87 ? -15.614 -7.086 23.759 1.00 74.00 87 ASN A N 1
ATOM 687 C CA . ASN A 1 87 ? -15.894 -7.803 25.002 1.00 74.00 87 ASN A CA 1
ATOM 688 C C . ASN A 1 87 ? -15.285 -7.118 26.235 1.00 74.00 87 ASN A C 1
ATOM 690 O O . ASN A 1 87 ? -15.637 -7.449 27.369 1.00 74.00 87 ASN A O 1
ATOM 694 N N . ILE A 1 88 ? -14.402 -6.134 26.040 1.00 75.12 88 ILE A N 1
ATOM 695 C CA . ILE A 1 88 ? -13.857 -5.329 27.131 1.00 75.12 88 ILE A CA 1
ATOM 696 C C . ILE A 1 88 ? -14.878 -4.239 27.473 1.00 75.12 88 ILE A C 1
ATOM 698 O O . ILE A 1 88 ? -15.235 -3.403 26.641 1.00 75.12 88 ILE A O 1
ATOM 702 N N . LYS A 1 89 ? -15.345 -4.217 28.726 1.00 65.19 89 LYS A N 1
ATOM 703 C CA . LYS A 1 89 ? -16.247 -3.171 29.231 1.00 65.19 89 LYS A CA 1
ATOM 704 C C . LYS A 1 89 ? -15.490 -1.852 29.401 1.00 65.19 89 LYS A C 1
ATOM 706 O O . LYS A 1 89 ? -15.104 -1.491 30.507 1.00 65.19 89 LYS A O 1
ATOM 711 N N . ILE A 1 90 ? -15.283 -1.128 28.303 1.00 67.81 90 ILE A N 1
ATOM 712 C CA . ILE A 1 90 ? -14.702 0.215 28.334 1.00 67.81 90 ILE A CA 1
ATOM 713 C C . ILE A 1 90 ? -15.834 1.246 28.351 1.00 67.81 90 ILE A C 1
ATOM 715 O O . ILE A 1 90 ? -16.689 1.296 27.451 1.00 67.81 90 ILE A O 1
ATOM 719 N N . ASN A 1 91 ? -15.844 2.071 29.396 1.00 70.44 91 ASN A N 1
ATOM 720 C CA . ASN A 1 91 ? -16.793 3.164 29.551 1.00 70.44 91 ASN A CA 1
ATOM 721 C C . ASN A 1 91 ? -16.281 4.412 28.812 1.00 70.44 91 ASN A C 1
ATOM 723 O O . ASN A 1 91 ? -15.796 5.352 29.427 1.00 70.44 91 ASN A O 1
ATOM 727 N N . ILE A 1 92 ? -16.323 4.366 27.479 1.00 74.44 92 ILE A N 1
ATOM 728 C CA . ILE A 1 92 ? -15.972 5.491 26.599 1.00 74.44 92 ILE A CA 1
ATOM 729 C C . ILE A 1 92 ? -17.261 6.201 26.188 1.00 74.44 92 ILE A C 1
ATOM 731 O O . ILE A 1 92 ? -18.247 5.533 25.843 1.00 74.44 92 ILE A O 1
ATOM 735 N N . SER A 1 93 ? -17.257 7.535 26.195 1.00 80.06 93 SER A N 1
ATOM 736 C CA . SER A 1 93 ? -18.402 8.316 25.729 1.00 80.06 93 SER A CA 1
ATOM 737 C C . SER A 1 93 ? -18.631 8.129 24.225 1.00 80.06 93 SER A C 1
ATOM 739 O O . SER A 1 93 ? -17.700 7.914 23.449 1.00 80.06 93 SER A O 1
ATOM 741 N N . VAL A 1 94 ? -19.884 8.249 23.778 1.00 77.81 94 VAL A N 1
ATOM 742 C CA . VAL A 1 94 ? -20.236 8.101 22.351 1.00 77.81 94 VAL A CA 1
ATOM 743 C C . VAL A 1 94 ? -19.509 9.139 21.482 1.00 77.81 94 VAL A C 1
ATOM 745 O O . VAL A 1 94 ? -19.120 8.838 20.356 1.00 77.81 94 VAL A O 1
ATOM 748 N N . LYS A 1 95 ? -19.273 10.341 22.026 1.00 79.31 95 LYS A N 1
ATOM 749 C CA . LYS A 1 95 ? -18.556 11.426 21.346 1.00 79.31 95 LYS A CA 1
ATOM 750 C C . LYS A 1 95 ? -17.089 11.071 21.107 1.00 79.31 95 LYS A C 1
ATOM 752 O O . LYS A 1 95 ? -16.613 11.214 19.989 1.00 79.31 95 LYS A O 1
ATOM 757 N N . GLU A 1 96 ? -16.393 10.569 22.125 1.00 81.50 96 GLU A N 1
ATOM 758 C CA . GLU A 1 96 ? -14.993 10.142 21.995 1.00 81.50 96 GLU A CA 1
ATOM 759 C C . GLU A 1 96 ? -14.855 8.965 21.033 1.00 81.50 96 GLU A C 1
ATOM 761 O O . GLU A 1 96 ? -13.981 8.981 20.172 1.00 81.50 96 GLU A O 1
ATOM 766 N N . VAL A 1 97 ? -15.748 7.975 21.130 1.00 81.44 97 VAL A N 1
ATOM 767 C CA . VAL A 1 97 ? -15.765 6.821 20.221 1.00 81.44 97 VAL A CA 1
ATOM 768 C C . VAL A 1 97 ? -15.861 7.272 18.765 1.00 81.44 97 VAL A C 1
ATOM 770 O O . VAL A 1 97 ? -15.120 6.763 17.926 1.00 81.44 97 VAL A O 1
ATOM 773 N N . ASN A 1 98 ? -16.730 8.241 18.467 1.00 80.06 98 ASN A N 1
ATOM 774 C CA . ASN A 1 98 ? -16.875 8.752 17.110 1.00 80.06 98 ASN A CA 1
ATOM 775 C C . ASN A 1 98 ? -15.633 9.535 16.660 1.00 80.06 98 ASN A C 1
ATOM 777 O O . ASN A 1 98 ? -15.124 9.276 15.577 1.00 80.06 98 ASN A O 1
ATOM 781 N N . THR A 1 99 ? -15.079 10.406 17.510 1.00 83.69 99 THR A N 1
ATOM 782 C CA . THR A 1 99 ? -13.852 11.157 17.195 1.00 83.69 99 THR A CA 1
ATOM 783 C C . THR A 1 99 ? -12.664 10.235 16.910 1.00 83.69 99 THR A C 1
ATOM 785 O O . THR A 1 99 ? -11.948 10.440 15.932 1.00 83.69 99 THR A O 1
ATOM 788 N N . PHE A 1 100 ? -12.448 9.203 17.732 1.00 82.88 100 PHE A N 1
ATOM 789 C CA . PHE A 1 100 ? -11.375 8.235 17.495 1.00 82.88 100 PHE A CA 1
ATOM 790 C C . PHE A 1 100 ? -11.631 7.414 16.233 1.00 82.88 100 PHE A C 1
ATOM 792 O O . PHE A 1 100 ? -10.708 7.198 15.451 1.00 82.88 100 PHE A O 1
ATOM 799 N N . SER A 1 101 ? -12.876 6.986 16.012 1.00 83.06 101 SER A N 1
ATOM 800 C CA . SER A 1 101 ? -13.260 6.248 14.810 1.00 83.06 101 SER A CA 1
ATOM 801 C C . SER A 1 101 ? -12.971 7.067 13.553 1.00 83.06 101 SER A C 1
ATOM 803 O O . SER A 1 101 ? -12.343 6.559 12.623 1.00 83.06 101 SER A O 1
ATOM 805 N N . ASP A 1 102 ? -13.362 8.339 13.537 1.00 82.81 102 ASP A N 1
ATOM 806 C CA . ASP A 1 102 ? -13.120 9.247 12.417 1.00 82.81 102 ASP A CA 1
ATOM 807 C C . ASP A 1 102 ? -11.617 9.470 12.207 1.00 82.81 102 ASP A C 1
ATOM 809 O O . ASP A 1 102 ? -11.132 9.351 11.082 1.00 82.81 102 ASP A O 1
ATOM 813 N N . ALA A 1 103 ? -10.852 9.686 13.282 1.00 84.06 103 ALA A N 1
ATOM 814 C CA . ALA A 1 103 ? -9.401 9.851 13.210 1.00 84.06 103 ALA A CA 1
ATOM 815 C C . ALA A 1 103 ? -8.703 8.619 12.612 1.00 84.06 103 ALA A C 1
ATOM 817 O O . ALA A 1 103 ? -7.949 8.750 11.647 1.00 84.06 103 ALA A O 1
ATOM 818 N N . PHE A 1 104 ? -8.980 7.414 13.126 1.00 86.00 104 PHE A N 1
ATOM 819 C CA . PHE A 1 104 ? -8.394 6.180 12.593 1.00 86.00 104 PHE A CA 1
ATOM 820 C C . PHE A 1 104 ? -8.789 5.948 11.140 1.00 86.00 104 PHE A C 1
ATOM 822 O O . PHE A 1 104 ? -7.950 5.539 10.340 1.00 86.00 104 PHE A O 1
ATOM 829 N N . THR A 1 105 ? -10.038 6.240 10.780 1.00 85.81 105 THR A N 1
ATOM 830 C CA . THR A 1 105 ? -10.528 6.064 9.410 1.00 85.81 105 THR A CA 1
ATOM 831 C C . THR A 1 105 ? -9.837 7.030 8.448 1.00 85.81 105 THR A C 1
ATOM 833 O O . THR A 1 105 ? -9.348 6.597 7.407 1.00 85.81 105 THR A O 1
ATOM 836 N N . LEU A 1 106 ? -9.722 8.313 8.803 1.00 85.75 106 LEU A N 1
ATOM 837 C CA . LEU A 1 106 ? -9.061 9.327 7.976 1.00 85.75 106 LEU A CA 1
ATOM 838 C C . LEU A 1 106 ? -7.560 9.065 7.823 1.00 85.75 106 LEU A C 1
ATOM 840 O O . LEU A 1 106 ? -7.040 9.146 6.711 1.00 85.75 106 LEU A O 1
ATOM 844 N N . ILE A 1 107 ? -6.872 8.697 8.908 1.00 86.94 107 ILE A N 1
ATOM 845 C CA . ILE A 1 107 ? -5.449 8.330 8.862 1.00 86.94 107 ILE A CA 1
ATOM 846 C C . ILE A 1 107 ? -5.255 7.104 7.966 1.00 86.94 107 ILE A C 1
ATOM 848 O O . ILE A 1 107 ? -4.405 7.116 7.077 1.00 86.94 107 ILE A O 1
ATOM 852 N N . SER A 1 108 ? -6.069 6.065 8.163 1.00 89.00 108 SER A N 1
ATOM 853 C CA . SER A 1 108 ? -6.021 4.840 7.358 1.00 89.00 108 SER A CA 1
ATOM 854 C C . SER A 1 108 ? -6.243 5.129 5.877 1.00 89.00 108 SER A C 1
ATOM 856 O O . SER A 1 108 ? -5.493 4.648 5.031 1.00 89.00 108 SER A O 1
ATOM 858 N N . LEU A 1 109 ? -7.240 5.955 5.556 1.00 86.50 109 LEU A N 1
ATOM 859 C CA . LEU A 1 109 ? -7.540 6.355 4.188 1.00 86.50 109 LEU A CA 1
ATOM 860 C C . LEU A 1 109 ? -6.376 7.135 3.562 1.00 86.50 109 LEU A C 1
ATOM 862 O O . LEU A 1 109 ? -5.972 6.827 2.442 1.00 86.50 109 LEU A O 1
ATOM 866 N N . GLY A 1 110 ? -5.803 8.099 4.287 1.00 84.25 110 GLY A N 1
ATOM 867 C CA . GLY A 1 110 ? -4.655 8.879 3.821 1.00 84.25 110 GLY A CA 1
ATOM 868 C C . GLY A 1 110 ? -3.435 8.005 3.524 1.00 84.25 110 GLY A C 1
ATOM 869 O O . GLY A 1 110 ? -2.816 8.146 2.465 1.00 84.25 110 GLY A O 1
ATOM 870 N N . ILE A 1 111 ? -3.129 7.049 4.408 1.00 88.38 111 ILE A N 1
ATOM 871 C CA . ILE A 1 111 ? -2.049 6.078 4.189 1.00 88.38 111 ILE A CA 1
ATOM 872 C C . ILE A 1 111 ? -2.347 5.217 2.959 1.00 88.38 111 ILE A C 1
ATOM 874 O O . ILE A 1 111 ? -1.483 5.078 2.096 1.00 88.38 111 ILE A O 1
ATOM 878 N N . ALA A 1 112 ? -3.561 4.675 2.841 1.00 87.44 112 ALA A N 1
ATOM 879 C CA . ALA A 1 112 ? -3.939 3.816 1.723 1.00 87.44 112 ALA A CA 1
ATOM 880 C C . ALA A 1 112 ? -3.831 4.537 0.368 1.00 87.44 112 ALA A C 1
ATOM 882 O O . ALA A 1 112 ? -3.248 3.989 -0.567 1.00 87.44 112 ALA A O 1
ATOM 883 N N . ILE A 1 113 ? -4.327 5.776 0.263 1.00 83.06 113 ILE A N 1
ATOM 884 C CA . ILE A 1 113 ? -4.226 6.592 -0.960 1.00 83.06 113 ILE A CA 1
ATOM 885 C C . ILE A 1 113 ? -2.758 6.845 -1.317 1.00 83.06 113 ILE A C 1
ATOM 887 O O . ILE A 1 113 ? -2.355 6.648 -2.463 1.00 83.06 113 ILE A O 1
ATOM 891 N N . THR A 1 114 ? -1.947 7.223 -0.329 1.00 81.56 114 THR A N 1
ATOM 892 C CA . THR A 1 114 ? -0.509 7.467 -0.519 1.00 81.56 114 THR A CA 1
ATOM 893 C C . THR A 1 114 ? 0.205 6.207 -1.017 1.00 81.56 114 THR A C 1
ATOM 895 O O . THR A 1 114 ? 1.007 6.257 -1.948 1.00 81.56 114 THR A O 1
ATOM 898 N N . LEU A 1 115 ? -0.130 5.051 -0.443 1.00 84.38 115 LEU A N 1
ATOM 899 C CA . LEU A 1 115 ? 0.442 3.761 -0.811 1.00 84.38 115 LEU A CA 1
ATOM 900 C C . LEU A 1 115 ? 0.067 3.334 -2.235 1.00 84.38 115 LEU A C 1
ATOM 902 O O . LEU A 1 115 ? 0.904 2.790 -2.954 1.00 84.38 115 LEU A O 1
ATOM 906 N N . ILE A 1 116 ? -1.175 3.596 -2.652 1.00 82.31 116 ILE A N 1
ATOM 907 C CA . ILE A 1 116 ? -1.629 3.380 -4.032 1.00 82.31 116 ILE A CA 1
ATOM 908 C C . ILE A 1 116 ? -0.826 4.262 -4.993 1.00 82.31 116 ILE A C 1
ATOM 910 O O . ILE A 1 116 ? -0.346 3.754 -6.008 1.00 82.31 116 ILE A O 1
ATOM 914 N N . GLY A 1 117 ? -0.635 5.543 -4.660 1.00 80.12 117 GLY A N 1
ATOM 915 C CA . GLY A 1 117 ? 0.180 6.472 -5.448 1.00 80.12 117 GLY A CA 1
ATOM 916 C C . GLY A 1 117 ? 1.599 5.945 -5.657 1.00 80.12 117 GLY A C 1
ATOM 917 O O . GLY A 1 117 ? 2.011 5.704 -6.791 1.00 80.12 117 GLY A O 1
ATOM 918 N N . PHE A 1 118 ? 2.302 5.627 -4.567 1.00 82.12 118 PHE A N 1
ATOM 919 C CA . PHE A 1 118 ? 3.675 5.127 -4.652 1.00 82.12 118 PHE A CA 1
ATOM 920 C C . PHE A 1 118 ? 3.804 3.773 -5.362 1.00 82.12 118 PHE A C 1
ATOM 922 O O . PHE A 1 118 ? 4.749 3.569 -6.129 1.00 82.12 118 PHE A O 1
ATOM 929 N N . LYS A 1 119 ? 2.878 2.829 -5.140 1.00 81.62 119 LYS A N 1
ATOM 930 C CA . LYS A 1 119 ? 2.892 1.540 -5.855 1.00 81.62 119 LYS A CA 1
ATOM 931 C C . LYS A 1 119 ? 2.687 1.737 -7.360 1.00 81.62 119 LYS A C 1
ATOM 933 O O . LYS A 1 119 ? 3.383 1.094 -8.142 1.00 81.62 119 LYS A O 1
ATOM 938 N N . THR A 1 120 ? 1.805 2.656 -7.752 1.00 80.62 120 THR A N 1
ATOM 939 C CA . THR A 1 120 ? 1.542 2.981 -9.163 1.00 80.62 120 THR A CA 1
ATOM 940 C C . THR A 1 120 ? 2.760 3.626 -9.826 1.00 80.62 120 THR A C 1
ATOM 942 O O . THR A 1 120 ? 3.158 3.202 -10.908 1.00 80.62 120 THR A O 1
ATOM 945 N N . GLU A 1 121 ? 3.404 4.594 -9.167 1.00 78.12 121 GLU A N 1
ATOM 946 C CA . GLU A 1 121 ? 4.640 5.221 -9.662 1.00 78.12 121 GLU A CA 1
ATOM 947 C C . GLU A 1 121 ? 5.769 4.196 -9.838 1.00 78.12 121 GLU A C 1
ATOM 949 O O . GLU A 1 121 ? 6.451 4.175 -10.867 1.00 78.12 121 GLU A O 1
ATOM 954 N N . LYS A 1 122 ? 5.939 3.289 -8.865 1.00 80.44 122 LYS A N 1
ATOM 955 C CA . LYS A 1 122 ? 6.929 2.206 -8.938 1.00 80.44 122 LYS A CA 1
ATOM 956 C C . LYS A 1 122 ? 6.660 1.299 -10.139 1.00 80.44 122 LYS A C 1
ATOM 958 O O . LYS A 1 122 ? 7.579 1.035 -10.911 1.00 80.44 122 LYS A O 1
ATOM 963 N N . GLU A 1 123 ? 5.422 0.857 -10.332 1.00 81.19 123 GLU A N 1
ATOM 964 C CA . GLU A 1 123 ? 5.045 -0.006 -11.456 1.00 81.19 123 GLU A CA 1
ATOM 965 C C . GLU A 1 123 ? 5.265 0.686 -12.809 1.00 81.19 123 GLU A C 1
ATOM 967 O O . GLU A 1 123 ? 5.876 0.104 -13.707 1.00 81.19 123 GLU A O 1
ATOM 972 N N . GLN A 1 124 ? 4.885 1.961 -12.933 1.00 77.31 124 GLN A N 1
ATOM 973 C CA . GLN A 1 124 ? 5.141 2.755 -14.136 1.00 77.31 124 GLN A CA 1
ATOM 974 C C . GLN A 1 124 ? 6.637 2.914 -14.423 1.00 77.31 124 GLN A C 1
ATOM 976 O O . GLN A 1 124 ? 7.052 2.768 -15.572 1.00 77.31 124 GLN A O 1
ATOM 981 N N . SER A 1 125 ? 7.465 3.151 -13.401 1.00 80.75 125 SER A N 1
ATOM 982 C CA . SER A 1 125 ? 8.917 3.276 -13.584 1.00 80.75 125 SER A CA 1
ATOM 983 C C . SER A 1 125 ? 9.570 1.971 -14.059 1.00 80.75 125 SER A C 1
ATOM 985 O O . SER A 1 125 ? 10.437 1.996 -14.934 1.00 80.75 125 SER A O 1
ATOM 987 N N . ILE A 1 126 ? 9.114 0.819 -13.555 1.00 82.75 126 ILE A N 1
ATOM 988 C CA . ILE A 1 126 ? 9.581 -0.504 -13.992 1.00 82.75 126 ILE A CA 1
ATOM 989 C C . ILE A 1 126 ? 9.188 -0.752 -15.451 1.00 82.75 126 ILE A C 1
ATOM 991 O O . ILE A 1 126 ? 10.022 -1.185 -16.247 1.00 82.75 126 ILE A O 1
ATOM 995 N N . LEU A 1 127 ? 7.940 -0.451 -15.820 1.00 81.56 127 LEU A N 1
ATOM 996 C CA . LEU A 1 127 ? 7.459 -0.592 -17.195 1.00 81.56 127 LEU A CA 1
ATOM 997 C C . LEU A 1 127 ? 8.205 0.337 -18.160 1.00 81.56 127 LEU A C 1
ATOM 999 O O . LEU A 1 127 ? 8.560 -0.085 -19.261 1.00 81.56 127 LEU A O 1
ATOM 1003 N N . TYR A 1 128 ? 8.475 1.576 -17.744 1.00 86.25 128 TYR A N 1
ATOM 1004 C CA . TYR A 1 128 ? 9.251 2.535 -18.525 1.00 86.25 128 TYR A CA 1
ATOM 1005 C C . TYR A 1 128 ? 10.686 2.047 -18.755 1.00 86.25 128 TYR A C 1
ATOM 1007 O O . TYR A 1 128 ? 11.153 2.040 -19.893 1.00 86.25 128 TYR A O 1
ATOM 1015 N N . ASN A 1 129 ? 11.368 1.577 -17.706 1.00 85.06 129 ASN A N 1
ATOM 1016 C CA . ASN A 1 129 ? 12.734 1.064 -17.818 1.00 85.06 129 ASN A CA 1
ATOM 1017 C C . ASN A 1 129 ? 12.811 -0.178 -18.710 1.00 85.06 129 ASN A C 1
ATOM 1019 O O . ASN A 1 129 ? 13.677 -0.237 -19.576 1.00 85.06 129 ASN A O 1
ATOM 1023 N N . ARG A 1 130 ? 11.870 -1.120 -18.565 1.00 85.19 130 ARG A N 1
ATOM 1024 C CA . ARG A 1 130 ? 11.798 -2.306 -19.429 1.00 85.19 130 ARG A CA 1
ATOM 1025 C C . ARG A 1 130 ? 11.577 -1.928 -20.894 1.00 85.19 130 ARG A C 1
ATOM 1027 O O . ARG A 1 130 ? 12.195 -2.513 -21.773 1.00 85.19 130 ARG A O 1
ATOM 1034 N N . ARG A 1 131 ? 10.711 -0.946 -21.172 1.00 87.38 131 ARG A N 1
ATOM 1035 C CA . ARG A 1 131 ? 10.500 -0.460 -22.543 1.00 87.38 131 ARG A CA 1
ATOM 1036 C C . ARG A 1 131 ? 11.777 0.151 -23.115 1.00 87.38 131 ARG A C 1
ATOM 1038 O O . ARG A 1 131 ? 12.146 -0.179 -24.230 1.00 87.38 131 ARG A O 1
ATOM 1045 N N . ARG A 1 132 ? 12.469 0.986 -22.335 1.00 87.94 132 ARG A N 1
ATOM 1046 C CA . ARG A 1 132 ? 13.746 1.581 -22.746 1.00 87.94 132 ARG A CA 1
ATOM 1047 C C . ARG A 1 132 ? 14.810 0.514 -23.036 1.00 87.94 132 ARG A C 1
ATOM 1049 O O . ARG A 1 132 ? 15.579 0.685 -23.971 1.00 87.94 132 ARG A O 1
ATOM 1056 N N . GLU A 1 133 ? 14.869 -0.550 -22.241 1.00 89.62 133 GLU A N 1
ATOM 1057 C CA . GLU A 1 133 ? 15.792 -1.672 -22.454 1.00 89.62 133 GLU A CA 1
ATOM 1058 C C . GLU A 1 133 ? 15.505 -2.385 -23.782 1.00 89.62 133 GLU A C 1
ATOM 1060 O O . GLU A 1 133 ? 16.407 -2.509 -24.602 1.00 89.62 133 GLU A O 1
ATOM 1065 N N . ILE A 1 134 ? 14.237 -2.707 -24.058 1.00 87.75 134 ILE A N 1
ATOM 1066 C CA . ILE A 1 134 ? 13.808 -3.289 -25.340 1.00 87.75 134 ILE A CA 1
ATOM 1067 C C . ILE A 1 134 ? 14.123 -2.350 -26.512 1.00 87.75 134 ILE A C 1
ATOM 1069 O O . ILE A 1 134 ? 14.659 -2.790 -27.524 1.00 87.75 134 ILE A O 1
ATOM 1073 N N . ASP A 1 135 ? 13.823 -1.055 -26.392 1.00 89.56 135 ASP A N 1
ATOM 1074 C CA . ASP A 1 135 ? 14.110 -0.077 -27.448 1.00 89.56 135 ASP A CA 1
ATOM 1075 C C . ASP A 1 135 ? 15.621 0.015 -27.729 1.00 89.56 135 ASP A C 1
ATOM 1077 O O . ASP A 1 135 ? 16.037 0.163 -28.881 1.00 89.56 135 ASP A O 1
ATOM 1081 N N . ASN A 1 136 ? 16.454 -0.102 -26.689 1.00 91.00 136 ASN A N 1
ATOM 1082 C CA . ASN A 1 136 ? 17.906 -0.140 -26.826 1.00 91.00 136 ASN A CA 1
ATOM 1083 C C . ASN A 1 136 ? 18.384 -1.433 -27.498 1.00 91.00 136 ASN A C 1
ATOM 1085 O O . ASN A 1 136 ? 19.184 -1.340 -28.423 1.00 91.00 136 ASN A O 1
ATOM 1089 N N . GLU A 1 137 ? 17.876 -2.600 -27.091 1.00 88.19 137 GLU A N 1
ATOM 1090 C CA . GLU A 1 137 ? 18.199 -3.892 -27.717 1.00 88.19 137 GLU A CA 1
ATOM 1091 C C . GLU A 1 137 ? 17.804 -3.911 -29.199 1.00 88.19 137 GLU A C 1
ATOM 1093 O O . GLU A 1 137 ? 18.597 -4.299 -30.055 1.00 88.19 137 GLU A O 1
ATOM 1098 N N . VAL A 1 138 ? 16.604 -3.424 -29.532 1.00 88.00 138 VAL A N 1
ATOM 1099 C CA . VAL A 1 138 ? 16.143 -3.304 -30.922 1.00 88.00 138 VAL A CA 1
ATOM 1100 C C . VAL A 1 138 ? 17.057 -2.365 -31.701 1.00 88.00 138 VAL A C 1
ATOM 1102 O O . VAL A 1 138 ? 17.463 -2.683 -32.817 1.00 88.00 138 VAL A O 1
ATOM 1105 N N . ARG A 1 139 ? 17.425 -1.215 -31.129 1.00 89.38 139 ARG A N 1
ATOM 1106 C CA . ARG A 1 139 ? 18.342 -0.273 -31.779 1.00 89.38 139 ARG A CA 1
ATOM 1107 C C . ARG A 1 139 ? 19.732 -0.875 -31.985 1.00 89.38 139 ARG A C 1
ATOM 1109 O O . ARG A 1 139 ? 20.341 -0.630 -33.024 1.00 89.38 139 ARG A O 1
ATOM 1116 N N . GLU A 1 140 ? 20.239 -1.631 -31.022 1.00 90.88 140 GLU A N 1
ATOM 1117 C CA . GLU A 1 140 ? 21.521 -2.327 -31.121 1.00 90.88 140 GLU A CA 1
ATOM 1118 C C . GLU A 1 140 ? 21.479 -3.396 -32.216 1.00 90.88 140 GLU A C 1
ATOM 1120 O O . GLU A 1 140 ? 22.353 -3.417 -33.082 1.00 90.88 140 GLU A O 1
ATOM 1125 N N . PHE A 1 141 ? 20.409 -4.192 -32.265 1.00 90.81 141 PHE A N 1
ATOM 1126 C CA . PHE A 1 141 ? 20.184 -5.169 -33.325 1.00 90.81 141 PHE A CA 1
ATOM 1127 C C . PHE A 1 141 ? 20.115 -4.511 -34.708 1.00 90.81 141 PHE A C 1
ATOM 1129 O O . PHE A 1 141 ? 20.831 -4.933 -35.613 1.00 90.81 141 PHE A O 1
ATOM 1136 N N . LEU A 1 142 ? 19.331 -3.442 -34.880 1.00 89.44 142 LEU A N 1
ATOM 1137 C CA . LEU A 1 142 ? 19.218 -2.718 -36.155 1.00 89.44 142 LEU A CA 1
ATOM 1138 C C . LEU A 1 142 ? 20.556 -2.117 -36.621 1.00 89.44 142 LEU A C 1
ATOM 1140 O O . LEU A 1 142 ? 20.794 -2.005 -37.822 1.00 89.44 142 LEU A O 1
ATOM 1144 N N . ASN A 1 143 ? 21.429 -1.736 -35.685 1.00 90.50 143 ASN A N 1
ATOM 1145 C CA . ASN A 1 143 ? 22.765 -1.217 -35.986 1.00 90.50 143 ASN A CA 1
ATOM 1146 C C . ASN A 1 143 ? 23.819 -2.318 -36.176 1.00 90.50 143 ASN A C 1
ATOM 1148 O O . ASN A 1 143 ? 24.923 -2.023 -36.635 1.00 90.50 143 ASN A O 1
ATOM 1152 N N . SER A 1 144 ? 23.511 -3.564 -35.818 1.00 91.62 144 SER A N 1
ATOM 1153 C CA . SER A 1 144 ? 24.409 -4.697 -36.020 1.00 91.62 144 SER A CA 1
ATOM 1154 C C . SER A 1 144 ? 24.511 -5.071 -37.501 1.00 91.62 144 SER A C 1
ATOM 1156 O O . SER A 1 144 ? 23.592 -4.836 -38.287 1.00 91.62 144 SER A O 1
ATOM 1158 N N . ILE A 1 145 ? 25.627 -5.701 -37.880 1.00 89.56 145 ILE A N 1
ATOM 1159 C CA . ILE A 1 145 ? 25.846 -6.202 -39.247 1.00 89.56 145 ILE A CA 1
ATOM 1160 C C . ILE A 1 145 ? 24.734 -7.185 -39.642 1.00 89.56 145 ILE A C 1
ATOM 1162 O O . ILE A 1 145 ? 24.237 -7.147 -40.763 1.00 89.56 145 ILE A O 1
ATOM 1166 N N . GLU A 1 146 ? 24.316 -8.040 -38.711 1.00 88.94 146 GLU A N 1
ATOM 1167 C CA . GLU A 1 146 ? 23.275 -9.040 -38.941 1.00 88.94 146 GLU A CA 1
ATOM 1168 C C . GLU A 1 146 ? 21.900 -8.394 -39.157 1.00 88.94 146 GLU A C 1
ATOM 1170 O O . GLU A 1 146 ? 21.217 -8.711 -40.132 1.00 88.94 146 GLU A O 1
ATOM 1175 N N . GLY A 1 147 ? 21.535 -7.407 -38.333 1.00 85.69 147 GLY A N 1
ATOM 1176 C CA . GLY A 1 147 ? 20.299 -6.643 -38.509 1.00 85.69 147 GLY A CA 1
ATOM 1177 C C . GLY A 1 147 ? 20.271 -5.852 -39.817 1.00 85.69 147 GLY A C 1
ATOM 1178 O O . GLY A 1 147 ? 19.277 -5.902 -40.542 1.00 85.69 147 GLY A O 1
ATOM 1179 N N . GLN A 1 148 ? 21.368 -5.180 -40.178 1.00 90.44 148 GLN A N 1
ATOM 1180 C CA . GLN A 1 148 ? 21.466 -4.472 -41.459 1.00 90.44 148 GLN A CA 1
ATOM 1181 C C . GLN A 1 148 ? 21.378 -5.421 -42.656 1.00 90.44 148 GLN A C 1
ATOM 1183 O O . GLN A 1 148 ? 20.708 -5.097 -43.635 1.00 90.44 148 GLN A O 1
ATOM 1188 N N . ASN A 1 149 ? 21.996 -6.601 -42.578 1.00 92.00 149 ASN A N 1
ATOM 1189 C CA . ASN A 1 149 ? 21.914 -7.603 -43.638 1.00 92.00 149 ASN A CA 1
ATOM 1190 C C . ASN A 1 149 ? 20.476 -8.086 -43.853 1.00 92.00 149 ASN A C 1
ATOM 1192 O O . ASN A 1 149 ? 20.031 -8.134 -44.995 1.00 92.00 149 ASN A O 1
ATOM 1196 N N . ILE A 1 150 ? 19.727 -8.360 -42.781 1.00 91.50 150 ILE A N 1
ATOM 1197 C CA . ILE A 1 150 ? 18.320 -8.782 -42.873 1.00 91.50 150 ILE A CA 1
ATOM 1198 C C . ILE A 1 150 ? 17.450 -7.680 -43.495 1.00 91.50 150 ILE A C 1
ATOM 1200 O O . ILE A 1 150 ? 16.608 -7.958 -44.351 1.00 91.50 150 ILE A O 1
ATOM 1204 N N . ILE A 1 151 ? 17.660 -6.419 -43.101 1.00 90.19 151 ILE A N 1
ATOM 1205 C CA . ILE A 1 151 ? 16.932 -5.276 -43.676 1.00 90.19 151 ILE A CA 1
ATOM 1206 C C . ILE A 1 151 ? 17.255 -5.131 -45.164 1.00 90.19 151 ILE A C 1
ATOM 1208 O O . ILE A 1 151 ? 16.345 -4.981 -45.978 1.00 90.19 151 ILE A O 1
ATOM 1212 N N . ASN A 1 152 ? 18.535 -5.205 -45.526 1.00 91.00 152 ASN A N 1
ATOM 1213 C CA . ASN A 1 152 ? 18.977 -5.089 -46.911 1.00 91.00 152 ASN A CA 1
ATOM 1214 C C . ASN A 1 152 ? 18.429 -6.233 -47.774 1.00 91.00 152 ASN A C 1
ATOM 1216 O O . ASN A 1 152 ? 17.932 -5.972 -48.867 1.00 91.00 152 ASN A O 1
ATOM 1220 N N . GLU A 1 153 ? 18.433 -7.469 -47.267 1.00 92.94 153 GLU A N 1
ATOM 1221 C CA . GLU A 1 153 ? 17.848 -8.628 -47.949 1.00 92.94 153 GLU A CA 1
ATOM 1222 C C . GLU A 1 153 ? 16.338 -8.439 -48.175 1.00 92.94 153 GLU A C 1
ATOM 1224 O O . GLU A 1 153 ? 15.812 -8.740 -49.248 1.00 92.94 153 GLU A O 1
ATOM 1229 N N . HIS A 1 154 ? 15.623 -7.891 -47.189 1.00 89.38 154 HIS A N 1
ATOM 1230 C CA . HIS A 1 154 ? 14.196 -7.608 -47.323 1.00 89.38 154 HIS A CA 1
ATOM 1231 C C . HIS A 1 154 ? 13.908 -6.496 -48.346 1.00 89.38 154 HIS A C 1
ATOM 1233 O O . HIS A 1 154 ? 13.005 -6.638 -49.173 1.00 89.38 154 HIS A O 1
ATOM 1239 N N . ILE A 1 155 ? 14.698 -5.416 -48.343 1.00 91.38 155 ILE A N 1
ATOM 1240 C CA . ILE A 1 155 ? 14.607 -4.337 -49.341 1.00 91.38 155 ILE A CA 1
ATOM 1241 C C . ILE A 1 155 ? 14.879 -4.879 -50.748 1.00 91.38 155 ILE A C 1
ATOM 1243 O O . ILE A 1 155 ? 14.185 -4.511 -51.698 1.00 91.38 155 ILE A O 1
ATOM 1247 N N . GLU A 1 156 ? 15.863 -5.763 -50.898 1.00 91.69 156 GLU A N 1
ATOM 1248 C CA . GLU A 1 156 ? 16.193 -6.364 -52.185 1.00 91.69 156 GLU A CA 1
ATOM 1249 C C . GLU A 1 156 ? 15.050 -7.247 -52.706 1.00 91.69 156 GLU A C 1
ATOM 1251 O O . GLU A 1 156 ? 14.645 -7.095 -53.861 1.00 91.69 156 GLU A O 1
ATOM 1256 N N . LYS A 1 157 ? 14.448 -8.085 -51.850 1.00 91.56 157 LYS A N 1
ATOM 1257 C CA . LYS A 1 157 ? 13.260 -8.885 -52.206 1.00 91.56 157 LYS A CA 1
ATOM 1258 C C . LYS A 1 157 ? 12.102 -8.007 -52.679 1.00 91.56 157 LYS A C 1
ATOM 1260 O O . LYS A 1 157 ? 11.579 -8.229 -53.770 1.00 91.56 157 LYS A O 1
ATOM 1265 N N . LEU A 1 158 ? 11.768 -6.955 -51.929 1.00 89.75 158 LEU A N 1
ATOM 1266 C CA . LEU A 1 158 ? 10.713 -6.006 -52.308 1.00 89.75 158 LEU A CA 1
ATOM 1267 C C . LEU A 1 158 ? 11.014 -5.280 -53.626 1.00 89.75 158 LEU A C 1
ATOM 1269 O O . LEU A 1 158 ? 10.106 -4.978 -54.404 1.00 89.75 158 LEU A O 1
ATOM 1273 N N . ARG A 1 159 ? 12.287 -4.981 -53.901 1.00 89.38 159 ARG A N 1
ATOM 1274 C CA . ARG A 1 159 ? 12.703 -4.367 -55.166 1.00 89.38 159 ARG A CA 1
ATOM 1275 C C . ARG A 1 159 ? 12.491 -5.3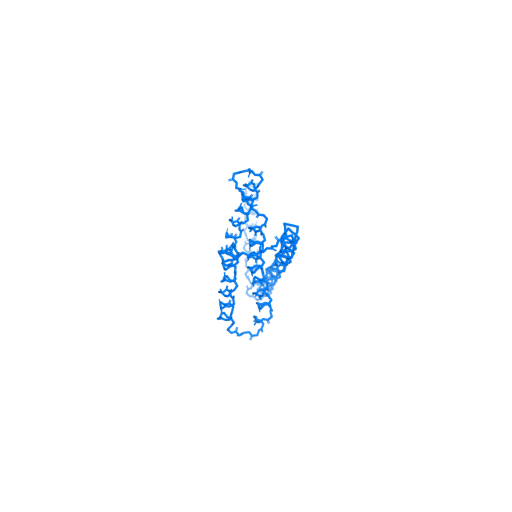19 -56.343 1.00 89.38 159 ARG A C 1
ATOM 1277 O O . ARG A 1 159 ? 12.007 -4.884 -57.391 1.00 89.38 159 ARG A O 1
ATOM 1284 N N . ILE A 1 160 ? 12.841 -6.593 -56.182 1.00 89.19 160 ILE A N 1
ATOM 1285 C CA . ILE A 1 160 ? 12.663 -7.626 -57.211 1.00 89.19 160 ILE A CA 1
ATOM 1286 C C . ILE A 1 160 ? 11.172 -7.839 -57.498 1.00 89.19 160 ILE A C 1
ATOM 1288 O O . ILE A 1 160 ? 10.772 -7.791 -58.661 1.00 89.19 160 ILE A O 1
ATOM 1292 N N . GLU A 1 161 ? 10.343 -7.980 -56.461 1.00 88.44 161 GLU A N 1
ATOM 1293 C CA . GLU A 1 161 ? 8.889 -8.155 -56.592 1.00 88.44 161 GLU A CA 1
ATOM 1294 C C . GLU A 1 161 ? 8.224 -6.974 -57.317 1.00 88.44 161 GLU A C 1
ATOM 1296 O O . GLU A 1 161 ? 7.471 -7.173 -58.274 1.00 88.44 161 GLU A O 1
ATOM 1301 N N . ASN A 1 162 ? 8.559 -5.736 -56.939 1.00 85.06 162 ASN A N 1
ATOM 1302 C CA . ASN A 1 162 ? 8.041 -4.542 -57.614 1.00 85.06 162 ASN A CA 1
ATOM 1303 C C . ASN A 1 162 ? 8.475 -4.466 -59.085 1.00 85.06 162 ASN A C 1
ATOM 1305 O O . ASN A 1 162 ? 7.679 -4.116 -59.956 1.00 85.06 162 ASN A O 1
ATOM 1309 N N . THR A 1 163 ? 9.726 -4.820 -59.387 1.00 83.69 163 THR A N 1
ATOM 1310 C CA . THR A 1 163 ? 10.232 -4.819 -60.769 1.00 83.69 163 THR A CA 1
ATOM 1311 C C . THR A 1 163 ? 9.496 -5.856 -61.625 1.00 83.69 163 THR A C 1
ATOM 1313 O O . THR A 1 163 ? 9.142 -5.580 -62.772 1.00 83.69 163 THR A O 1
ATOM 1316 N N . GLN A 1 164 ? 9.204 -7.033 -61.067 1.00 81.62 164 GLN A N 1
ATOM 1317 C CA . GLN A 1 164 ? 8.413 -8.065 -61.738 1.00 81.62 164 GLN A CA 1
ATOM 1318 C C . GLN A 1 164 ? 6.962 -7.623 -61.970 1.00 81.62 164 GLN A C 1
ATOM 1320 O O . GLN A 1 164 ? 6.435 -7.824 -63.065 1.00 81.62 164 GLN A O 1
ATOM 1325 N N . GLN A 1 165 ? 6.325 -6.966 -60.997 1.00 77.56 165 GLN A N 1
ATOM 1326 C CA . GLN A 1 165 ? 4.973 -6.424 -61.169 1.00 77.56 165 GLN A CA 1
ATOM 1327 C C . GLN A 1 165 ? 4.899 -5.345 -62.258 1.00 77.56 165 GLN A C 1
ATOM 1329 O O . GLN A 1 165 ? 4.001 -5.396 -63.100 1.00 77.56 165 GLN A O 1
ATOM 1334 N N . ILE A 1 166 ? 5.851 -4.407 -62.291 1.00 76.69 166 ILE A N 1
ATOM 1335 C CA . ILE A 1 166 ? 5.907 -3.350 -63.316 1.00 76.69 166 ILE A CA 1
ATOM 1336 C C . ILE A 1 166 ? 6.095 -3.955 -64.713 1.00 76.69 166 ILE A C 1
ATOM 1338 O O . ILE A 1 166 ? 5.419 -3.556 -65.663 1.00 76.69 166 ILE A O 1
ATOM 1342 N N . ASN A 1 167 ? 6.972 -4.951 -64.846 1.00 73.69 167 ASN A N 1
ATOM 1343 C CA . ASN A 1 167 ? 7.198 -5.625 -66.124 1.00 73.69 167 ASN A CA 1
ATOM 1344 C C . ASN A 1 167 ? 5.957 -6.398 -66.601 1.00 73.69 167 ASN A C 1
ATOM 1346 O O . ASN A 1 167 ? 5.632 -6.345 -67.785 1.00 73.69 167 ASN A O 1
ATOM 1350 N N . ASN A 1 168 ? 5.220 -7.046 -65.694 1.00 72.88 168 ASN A N 1
ATOM 1351 C CA . ASN A 1 168 ? 3.972 -7.742 -66.023 1.00 72.88 168 ASN A CA 1
ATOM 1352 C C . ASN A 1 168 ? 2.842 -6.778 -66.435 1.00 72.88 168 ASN A C 1
ATOM 1354 O O . ASN A 1 168 ? 2.076 -7.083 -67.347 1.00 72.88 168 ASN A O 1
ATOM 1358 N N . LEU A 1 169 ? 2.756 -5.596 -65.816 1.00 71.06 169 LEU A N 1
ATOM 1359 C CA . LEU A 1 169 ? 1.804 -4.546 -66.205 1.00 71.06 169 LEU A CA 1
ATOM 1360 C C . LEU A 1 169 ? 2.096 -3.986 -67.605 1.00 71.06 169 LEU A C 1
ATOM 1362 O O . LEU A 1 169 ? 1.172 -3.769 -68.384 1.00 71.06 169 LEU A O 1
ATOM 1366 N N . ASN A 1 170 ? 3.373 -3.804 -67.948 1.00 68.31 170 ASN A N 1
ATOM 1367 C CA . ASN A 1 170 ? 3.791 -3.328 -69.270 1.00 68.31 170 ASN A CA 1
ATOM 1368 C C . ASN A 1 170 ? 3.667 -4.391 -70.374 1.00 68.31 170 ASN A C 1
ATOM 1370 O O . ASN A 1 170 ? 3.533 -4.042 -71.544 1.00 68.31 170 ASN A O 1
ATOM 1374 N N . ALA A 1 171 ? 3.724 -5.679 -70.027 1.00 66.75 171 ALA A N 1
ATOM 1375 C CA . ALA A 1 171 ? 3.518 -6.773 -70.974 1.00 66.75 171 ALA A CA 1
ATOM 1376 C C . ALA A 1 171 ? 2.035 -6.970 -71.334 1.00 66.75 171 ALA A C 1
ATOM 1378 O O . ALA A 1 171 ? 1.738 -7.365 -72.455 1.00 66.75 171 ALA A O 1
ATOM 1379 N N . ASN A 1 172 ? 1.118 -6.653 -70.413 1.00 64.00 172 ASN A N 1
ATOM 1380 C CA . ASN A 1 172 ? -0.333 -6.763 -70.614 1.00 64.00 172 ASN A CA 1
ATOM 1381 C C . ASN A 1 172 ? -0.982 -5.507 -71.237 1.00 64.00 172 ASN A C 1
ATOM 1383 O O . ASN A 1 172 ? -2.191 -5.505 -71.458 1.00 64.00 172 ASN A O 1
ATOM 1387 N N . SER A 1 173 ? -0.221 -4.432 -71.482 1.00 57.41 173 SER A N 1
ATOM 1388 C CA . SER A 1 173 ? -0.708 -3.190 -72.113 1.00 57.41 173 SER A CA 1
ATOM 1389 C C . SER A 1 173 ? -0.341 -3.051 -73.599 1.00 57.41 173 SER A C 1
ATOM 1391 O O . SER A 1 173 ? -0.643 -2.020 -74.206 1.00 57.41 173 SER A O 1
ATOM 1393 N N . LYS A 1 174 ? 0.291 -4.077 -74.182 1.00 47.34 174 LYS A N 1
ATOM 1394 C CA . LYS A 1 174 ? 0.537 -4.240 -75.624 1.00 47.34 174 LYS A CA 1
ATOM 1395 C C . LYS A 1 174 ? -0.394 -5.291 -76.206 1.00 47.34 174 LYS A C 1
ATOM 1397 O O . LYS A 1 174 ? -0.791 -5.099 -77.374 1.00 47.34 174 LYS A O 1
#

Sequence (174 aa):
MTTTFTKITGVGFIILSVLRLTPFMNATGKWLLYISIAAFFLILYDLLEFIVECIWIKKGLMLSKFLFSLRSIFLGCAVIAIIVLPNIKINISVKEVNTFSDAFTLISLGIAITLIGFKTEKEQSILYNRRREIDNEVREFLNSIEGQNIINEHIEKLRIENTQQINNLNANSK

Organism: Paenibacillus polymyxa (NCBI:txid1406)